Protein AF-A0A167DL23-F1 (afdb_monomer)

Radius of gyration: 16.82 Å; Cα contacts (8 Å, |Δi|>4): 101; chains: 1; bounding box: 49×32×39 Å

Sequence (114 aa):
RQFRHDAISRSAPIAGETLVGWLAHYLIGIAFAGLLLAWQGTAWITHPTLGPALLMGIATVAAPFLLMQPGMGAGIAASRTPAPNKARLQSLLNHGVFGVGLYIGGWITHVIIY

pLDDT: mean 94.86, std 7.32, range [56.31, 98.75]

Foldseek 3Di:
DVPDDDAPLPDDDDPCVVV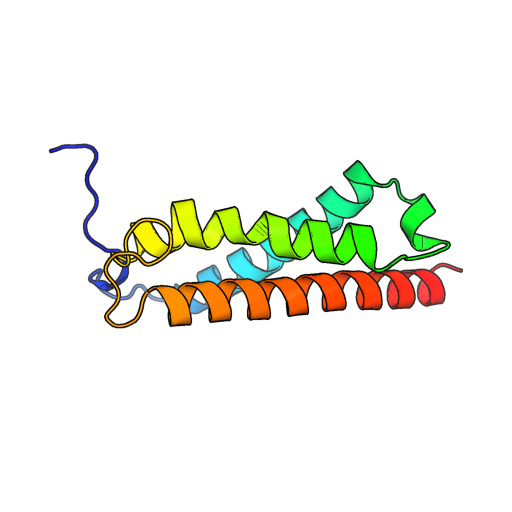VVVVVVVVVLVVLLVVLCVVVPPCCLQPPDLVSLQVSLQVCLCCCQPPVCVNNVCHRQSVNPPDSVVSNVVSSVVSSVSSVVSSVVSPVSSVVPD

Structure (mmCIF, N/CA/C/O backbone):
data_AF-A0A167DL23-F1
#
_entry.id   AF-A0A167DL23-F1
#
loop_
_atom_site.group_PDB
_atom_site.id
_atom_site.type_symbol
_atom_site.label_atom_id
_atom_site.label_alt_id
_atom_site.label_comp_id
_atom_site.label_asym_id
_atom_site.label_entity_id
_atom_site.label_seq_id
_atom_site.pdbx_PDB_ins_code
_atom_site.Ca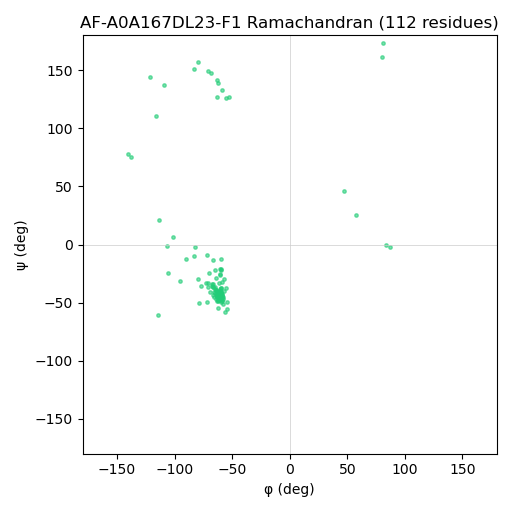rtn_x
_atom_site.Cartn_y
_atom_site.Cartn_z
_atom_site.occupancy
_atom_site.B_iso_or_equiv
_atom_site.auth_seq_id
_atom_site.auth_comp_id
_atom_site.auth_asym_id
_atom_site.auth_atom_id
_atom_site.pdbx_PDB_model_num
ATOM 1 N N . ARG A 1 1 ? -33.095 0.474 8.362 1.00 56.31 1 ARG A N 1
ATOM 2 C CA . ARG A 1 1 ? -31.859 0.168 9.137 1.00 56.31 1 ARG A CA 1
ATOM 3 C C . ARG A 1 1 ? -31.057 -1.016 8.557 1.00 56.31 1 ARG A C 1
ATOM 5 O O . ARG A 1 1 ? -30.085 -1.413 9.171 1.00 56.31 1 ARG A O 1
ATOM 12 N N . GLN A 1 2 ? -31.388 -1.523 7.363 1.00 58.19 2 GLN A N 1
ATOM 13 C CA . GLN A 1 2 ? -30.860 -2.786 6.821 1.00 58.19 2 GLN A CA 1
ATOM 14 C C . GLN A 1 2 ? -29.477 -2.685 6.134 1.00 58.19 2 GLN A C 1
ATOM 16 O O . GLN A 1 2 ? -28.860 -3.704 5.868 1.00 58.19 2 GLN A O 1
ATOM 21 N N . PHE A 1 3 ? -28.966 -1.467 5.900 1.00 67.62 3 PHE A N 1
ATOM 22 C CA . PHE A 1 3 ? -27.661 -1.209 5.260 1.00 67.62 3 PHE A CA 1
ATOM 23 C C . PHE A 1 3 ? -26.634 -0.555 6.199 1.00 67.62 3 PHE A C 1
ATOM 25 O O . PHE A 1 3 ? -25.712 0.124 5.755 1.00 67.62 3 PHE A O 1
ATOM 32 N N . ARG A 1 4 ? -26.823 -0.678 7.517 1.00 66.25 4 ARG A N 1
ATOM 33 C CA . ARG A 1 4 ? -25.845 -0.224 8.514 1.00 66.25 4 ARG A CA 1
ATOM 34 C C . ARG A 1 4 ? -25.355 -1.454 9.254 1.00 66.25 4 ARG A C 1
ATOM 36 O O . ARG A 1 4 ? -26.132 -2.051 9.990 1.00 66.25 4 ARG A O 1
ATOM 43 N N . HIS A 1 5 ? -24.101 -1.825 9.033 1.00 76.06 5 HIS A N 1
ATOM 44 C CA . HIS A 1 5 ? -23.452 -2.848 9.837 1.00 76.06 5 HIS A CA 1
ATOM 45 C C . HIS A 1 5 ? -22.909 -2.218 11.122 1.00 76.06 5 HIS A C 1
ATOM 47 O O . HIS A 1 5 ? -22.587 -1.024 11.171 1.00 76.06 5 HIS A O 1
ATOM 53 N N . ASP A 1 6 ? -22.837 -3.018 12.180 1.00 81.62 6 ASP A N 1
ATOM 54 C CA . ASP A 1 6 ? -22.070 -2.640 13.358 1.00 81.62 6 ASP A CA 1
ATOM 55 C C . ASP A 1 6 ? -20.580 -2.639 13.036 1.00 81.62 6 ASP A C 1
ATOM 57 O O . ASP A 1 6 ? -20.110 -3.427 12.221 1.00 81.62 6 ASP A O 1
ATOM 61 N N . ALA A 1 7 ? -19.830 -1.741 13.678 1.00 85.94 7 ALA A N 1
ATOM 62 C CA . ALA A 1 7 ? -18.391 -1.657 13.477 1.00 85.94 7 ALA A CA 1
ATOM 63 C C . ALA A 1 7 ? -17.738 -3.033 13.687 1.00 85.94 7 ALA A C 1
ATOM 65 O O . ALA A 1 7 ? -17.909 -3.630 14.749 1.00 85.94 7 ALA A O 1
ATOM 66 N N . ILE A 1 8 ? -16.960 -3.495 12.701 1.00 87.44 8 ILE A N 1
ATOM 67 C CA . ILE A 1 8 ? -16.263 -4.794 12.750 1.00 87.44 8 ILE A CA 1
ATOM 68 C C . ILE A 1 8 ? -15.345 -4.869 13.978 1.00 87.44 8 ILE A C 1
ATOM 70 O O . ILE A 1 8 ? -15.193 -5.916 14.582 1.00 87.44 8 ILE A O 1
ATOM 74 N N . SER A 1 9 ? -14.812 -3.735 14.435 1.00 84.81 9 SER A N 1
ATOM 75 C CA . SER A 1 9 ? -14.025 -3.652 15.672 1.00 84.81 9 SER A CA 1
ATOM 76 C C . SER A 1 9 ? -14.775 -4.086 16.943 1.00 84.81 9 SER A C 1
ATOM 78 O O . SER A 1 9 ? -14.143 -4.259 17.980 1.00 84.81 9 SER A O 1
ATOM 80 N N . ARG A 1 10 ? -16.105 -4.248 16.886 1.00 87.38 10 ARG A N 1
ATOM 81 C CA . ARG A 1 10 ? -16.954 -4.722 17.990 1.00 87.38 10 ARG A CA 1
ATOM 82 C C . ARG A 1 10 ? -17.464 -6.153 17.801 1.00 87.38 10 ARG A C 1
ATOM 84 O O . ARG A 1 10 ? -18.205 -6.623 18.661 1.00 87.38 10 ARG A O 1
ATOM 91 N N . SER A 1 11 ? -17.143 -6.827 16.694 1.00 89.25 11 SER A N 1
ATOM 92 C CA . SER A 1 11 ? -17.547 -8.223 16.509 1.00 89.25 11 SER A CA 1
ATOM 93 C C . SER A 1 11 ? -16.760 -9.145 17.437 1.00 89.25 11 SER A C 1
ATOM 95 O O . SER A 1 11 ? -15.608 -8.869 17.765 1.00 89.25 11 SER A O 1
ATOM 97 N N . ALA A 1 12 ? -17.380 -10.253 17.848 1.00 91.88 12 ALA A N 1
ATOM 98 C CA . ALA A 1 12 ? -16.665 -11.301 18.564 1.00 91.88 12 ALA A CA 1
ATOM 99 C C . ALA A 1 12 ? -15.557 -11.883 17.662 1.00 91.88 12 ALA A C 1
ATOM 101 O O . ALA A 1 12 ? -15.810 -12.071 16.468 1.00 91.88 12 ALA A O 1
ATOM 102 N N . PRO A 1 13 ? -14.362 -12.162 18.208 1.00 90.44 13 PRO A N 1
ATOM 103 C CA . PRO A 1 13 ? -13.269 -12.737 17.434 1.00 90.44 13 PRO A CA 1
ATOM 104 C C . PRO A 1 13 ? -13.641 -14.128 16.915 1.00 90.44 13 PRO A C 1
ATOM 106 O O . PRO A 1 13 ? -14.270 -14.921 17.624 1.00 90.44 13 PRO A O 1
ATOM 109 N N . ILE A 1 14 ? -13.230 -14.434 15.687 1.00 93.25 14 ILE A N 1
ATOM 110 C CA . ILE A 1 14 ? -13.440 -15.734 15.041 1.00 93.25 14 ILE A CA 1
ATOM 111 C C . ILE A 1 14 ? -12.103 -16.469 14.927 1.00 93.25 14 ILE A C 1
ATOM 113 O O . ILE A 1 14 ? -11.075 -15.898 14.557 1.00 93.25 14 ILE A O 1
ATOM 117 N N . ALA A 1 15 ? -12.106 -17.772 15.218 1.00 94.81 15 ALA A N 1
ATOM 118 C CA . ALA A 1 15 ? -10.918 -18.605 15.067 1.00 94.81 15 ALA A CA 1
ATOM 119 C C . ALA A 1 15 ? -10.357 -18.512 13.633 1.00 94.81 15 ALA A C 1
ATOM 121 O O . ALA A 1 15 ? -11.068 -18.741 12.657 1.00 94.81 15 ALA A O 1
ATOM 122 N N . GLY A 1 16 ? -9.070 -18.175 13.512 1.00 93.69 16 GLY A N 1
ATOM 123 C CA . GLY A 1 16 ? -8.379 -18.058 12.225 1.00 93.69 16 GLY A CA 1
ATOM 124 C C . GLY A 1 16 ? -8.536 -16.716 11.496 1.00 93.69 16 GLY A C 1
ATOM 125 O O . GLY A 1 16 ? -7.913 -16.541 10.449 1.00 93.69 16 GLY A O 1
ATOM 126 N N . GLU A 1 17 ? -9.279 -15.741 12.033 1.00 94.56 17 GLU A N 1
ATOM 127 C CA . GLU A 1 17 ? -9.498 -14.440 11.370 1.00 94.56 17 GLU A CA 1
ATOM 128 C C . GLU A 1 17 ? -8.197 -13.673 11.083 1.00 94.56 17 GLU A C 1
ATOM 130 O O . GLU A 1 17 ? -8.081 -13.015 10.051 1.00 94.56 17 GLU A O 1
ATOM 135 N N . THR A 1 18 ? -7.178 -13.830 11.933 1.00 94.75 18 THR A N 1
ATOM 136 C CA . THR A 1 18 ? -5.846 -13.251 11.713 1.00 94.75 18 THR A CA 1
ATOM 137 C C . THR A 1 18 ? -5.197 -13.802 10.448 1.00 94.75 18 THR A C 1
ATOM 139 O O . THR A 1 18 ? -4.697 -13.031 9.633 1.00 94.75 18 THR A O 1
ATOM 142 N N . LEU A 1 19 ? -5.221 -15.126 10.250 1.00 96.94 19 LEU A N 1
ATOM 143 C CA . LEU A 1 19 ? -4.652 -15.756 9.055 1.00 96.94 19 LEU A CA 1
ATOM 144 C C . LEU A 1 19 ? -5.400 -15.300 7.799 1.00 96.94 19 LEU A C 1
ATOM 146 O O . LEU A 1 19 ? -4.769 -14.940 6.808 1.00 96.94 19 LEU A O 1
ATOM 150 N N . VAL A 1 20 ? -6.733 -15.263 7.861 1.00 96.12 20 VAL A N 1
ATOM 151 C CA . VAL A 1 20 ? -7.572 -14.758 6.766 1.00 96.12 20 VAL A CA 1
ATOM 152 C C . VAL A 1 20 ? -7.227 -13.303 6.448 1.00 96.12 20 VAL A C 1
ATOM 154 O O . VAL A 1 20 ? -7.059 -12.959 5.280 1.00 96.12 20 VAL A O 1
ATOM 157 N N . GLY A 1 21 ? -7.058 -12.463 7.471 1.00 94.25 21 GLY A N 1
ATOM 158 C CA . GLY A 1 21 ? -6.651 -11.068 7.323 1.00 94.25 21 GLY A CA 1
ATOM 159 C C . GLY A 1 21 ? -5.297 -10.919 6.628 1.00 94.25 21 GLY A C 1
ATOM 160 O O . GLY A 1 21 ? -5.183 -10.136 5.687 1.00 94.25 21 GLY A O 1
ATOM 161 N N . TRP A 1 22 ? -4.293 -11.704 7.030 1.00 97.88 22 TRP A N 1
ATOM 162 C CA . TRP A 1 22 ? -2.980 -11.716 6.376 1.00 97.88 22 TRP A CA 1
ATOM 163 C C . TRP A 1 22 ? -3.059 -12.172 4.921 1.00 97.88 22 TRP A C 1
ATOM 165 O O . TRP A 1 22 ? -2.530 -11.491 4.044 1.00 97.88 22 TRP A O 1
ATOM 175 N N . LEU A 1 23 ? -3.745 -13.286 4.645 1.00 98.25 23 LEU A N 1
ATOM 176 C CA . LEU A 1 23 ? -3.910 -13.793 3.281 1.00 98.25 23 LEU A CA 1
ATOM 177 C C . LEU A 1 23 ? -4.602 -12.763 2.390 1.00 98.25 23 LEU A C 1
ATOM 179 O O . LEU A 1 23 ? -4.094 -12.447 1.316 1.00 98.25 23 LEU A O 1
ATOM 183 N N . ALA A 1 24 ? -5.715 -12.190 2.851 1.00 96.50 24 ALA A N 1
ATOM 184 C CA . ALA A 1 24 ? -6.413 -11.140 2.123 1.00 96.50 24 ALA A CA 1
ATOM 185 C C . ALA A 1 24 ? -5.491 -9.941 1.861 1.00 96.50 24 ALA A C 1
ATOM 187 O O . ALA A 1 24 ? -5.430 -9.452 0.735 1.00 96.50 24 ALA A O 1
ATOM 188 N N . HIS A 1 25 ? -4.728 -9.503 2.866 1.00 95.81 25 HIS A N 1
ATOM 189 C CA . HIS A 1 25 ? -3.812 -8.374 2.735 1.00 95.81 25 HIS A CA 1
ATOM 190 C C . HIS A 1 25 ? -2.741 -8.606 1.659 1.00 95.81 25 HIS A C 1
ATOM 192 O O . HIS A 1 25 ? -2.576 -7.768 0.770 1.00 95.81 25 HIS A O 1
ATOM 198 N N . TYR A 1 26 ? -2.056 -9.752 1.688 1.00 97.19 26 TYR A N 1
ATOM 199 C CA . TYR A 1 26 ? -1.016 -10.063 0.706 1.00 97.19 26 TYR A CA 1
ATOM 200 C C . TYR A 1 26 ? -1.581 -10.303 -0.695 1.00 97.19 26 TYR A C 1
ATOM 202 O O . TYR A 1 26 ? -1.014 -9.801 -1.664 1.00 97.19 26 TYR A O 1
ATOM 210 N N . LEU A 1 27 ? -2.709 -11.009 -0.822 1.00 98.44 27 LEU A N 1
ATOM 211 C CA . LEU A 1 27 ? -3.347 -11.246 -2.122 1.00 98.44 27 LEU A CA 1
ATOM 212 C C . LEU A 1 27 ? -3.819 -9.943 -2.772 1.00 98.44 27 LEU A C 1
ATOM 214 O O . LEU A 1 27 ? -3.623 -9.751 -3.970 1.00 98.44 27 LEU A O 1
ATOM 218 N N . ILE A 1 28 ? -4.381 -9.020 -1.990 1.00 98.12 28 ILE A N 1
ATOM 219 C CA . ILE A 1 28 ? -4.744 -7.683 -2.472 1.00 98.12 28 ILE A CA 1
ATOM 220 C C . ILE A 1 28 ? -3.490 -6.909 -2.910 1.00 98.12 28 ILE A C 1
ATOM 222 O O . ILE A 1 28 ? -3.495 -6.286 -3.970 1.00 98.12 28 ILE A O 1
ATOM 226 N N . GLY A 1 29 ? -2.397 -6.980 -2.143 1.00 97.88 29 GLY A N 1
ATOM 227 C CA . GLY A 1 29 ? -1.115 -6.378 -2.524 1.00 97.88 29 GLY A CA 1
ATOM 228 C C . GLY A 1 29 ? -0.575 -6.912 -3.856 1.00 97.88 29 GLY A C 1
ATOM 229 O O . GLY A 1 29 ? -0.185 -6.129 -4.723 1.00 97.88 29 GLY A O 1
ATOM 230 N N . ILE A 1 30 ? -0.619 -8.232 -4.056 1.00 98.31 30 ILE A N 1
ATOM 231 C CA . ILE A 1 30 ? -0.247 -8.889 -5.320 1.00 98.31 30 ILE A CA 1
ATOM 232 C C . ILE A 1 30 ? -1.156 -8.420 -6.460 1.00 98.31 30 ILE A C 1
ATOM 234 O O . ILE A 1 30 ? -0.665 -8.096 -7.541 1.00 98.31 30 ILE A O 1
ATOM 238 N N . ALA A 1 31 ? -2.468 -8.324 -6.226 1.00 98.44 31 ALA A N 1
ATOM 239 C CA . ALA A 1 31 ? -3.405 -7.817 -7.222 1.00 98.44 31 ALA A CA 1
ATOM 240 C C . ALA A 1 31 ? -3.068 -6.375 -7.639 1.00 98.44 31 ALA A C 1
ATOM 242 O O . ALA A 1 31 ? -3.083 -6.071 -8.829 1.00 98.44 31 ALA A O 1
ATOM 243 N N . PHE A 1 32 ? -2.688 -5.500 -6.702 1.00 98.31 32 PHE A N 1
ATOM 244 C CA . PHE A 1 32 ? -2.245 -4.140 -7.028 1.00 98.31 32 PHE A CA 1
ATOM 245 C C . PHE A 1 32 ? -0.929 -4.099 -7.812 1.00 98.31 32 PHE A C 1
ATOM 247 O O . PHE A 1 32 ? -0.800 -3.286 -8.727 1.00 98.31 32 PHE A O 1
ATOM 254 N N . ALA A 1 33 ? 0.024 -4.987 -7.521 1.00 98.00 33 ALA A N 1
ATOM 255 C CA . ALA A 1 33 ? 1.222 -5.139 -8.348 1.00 98.00 33 ALA A CA 1
ATOM 256 C C . ALA A 1 33 ? 0.860 -5.581 -9.779 1.00 98.00 33 ALA A C 1
ATOM 258 O O . ALA A 1 33 ? 1.357 -5.016 -10.752 1.00 98.00 33 ALA A O 1
ATOM 259 N N . GLY A 1 34 ? -0.072 -6.528 -9.916 1.00 98.12 34 GLY A N 1
ATOM 260 C CA . GLY A 1 34 ? -0.629 -6.931 -11.208 1.00 98.12 34 GLY A CA 1
ATOM 261 C C . GLY A 1 34 ? -1.321 -5.778 -11.939 1.00 98.12 34 GLY A C 1
ATOM 262 O O . GLY A 1 34 ? -1.111 -5.606 -13.135 1.00 98.12 34 GLY A O 1
ATOM 263 N N . LEU A 1 35 ? -2.081 -4.938 -11.230 1.00 98.31 35 LEU A N 1
ATOM 264 C CA . LEU A 1 35 ? -2.716 -3.744 -11.798 1.00 98.31 35 LEU A CA 1
ATOM 265 C C . LEU A 1 35 ? -1.696 -2.704 -12.267 1.00 98.31 35 LEU A C 1
ATOM 267 O O . LEU A 1 35 ? -1.912 -2.083 -13.304 1.00 98.31 35 LEU A O 1
ATOM 271 N N . LEU A 1 36 ? -0.578 -2.530 -11.556 1.00 98.31 36 LEU A N 1
ATOM 272 C CA . LEU A 1 36 ? 0.516 -1.669 -12.015 1.00 98.31 36 LEU A CA 1
ATOM 273 C C . LEU A 1 36 ? 1.058 -2.155 -13.362 1.00 98.31 36 LEU A C 1
ATOM 275 O O . LEU A 1 36 ? 1.223 -1.352 -14.275 1.00 98.31 36 LEU A O 1
ATOM 279 N N . LEU A 1 37 ? 1.286 -3.461 -13.504 1.00 97.88 37 LEU A N 1
ATOM 280 C CA . LEU A 1 37 ? 1.762 -4.053 -14.756 1.00 97.88 37 LEU A CA 1
ATOM 281 C C . LEU A 1 37 ? 0.697 -4.049 -15.855 1.00 97.88 37 LEU A C 1
ATOM 283 O O . LEU A 1 37 ? 1.033 -3.878 -17.021 1.00 97.88 37 LEU A O 1
ATOM 287 N N . ALA A 1 38 ? -0.581 -4.193 -15.509 1.00 98.00 38 ALA A N 1
ATOM 288 C CA . ALA A 1 38 ? -1.677 -4.050 -16.462 1.00 98.00 38 ALA A CA 1
ATOM 289 C C . ALA A 1 38 ? -1.792 -2.606 -16.977 1.00 98.00 38 ALA A C 1
ATOM 291 O O . ALA A 1 38 ? -2.128 -2.392 -18.138 1.00 98.00 38 ALA A O 1
ATOM 292 N N . TRP A 1 39 ? -1.491 -1.622 -16.125 1.00 97.75 39 TRP A N 1
ATOM 293 C CA . TRP A 1 39 ? -1.524 -0.206 -16.476 1.00 97.75 39 TRP A CA 1
ATOM 294 C C . TRP A 1 39 ? -0.289 0.237 -17.275 1.00 97.75 39 TRP A C 1
ATOM 296 O O . TRP A 1 39 ? -0.435 0.851 -18.328 1.00 97.75 39 TRP A O 1
ATOM 306 N N . GLN A 1 40 ? 0.919 -0.082 -16.804 1.00 97.69 40 GLN A N 1
ATOM 307 C CA . GLN A 1 40 ? 2.179 0.363 -17.417 1.00 97.69 40 GLN A CA 1
ATOM 308 C C . GLN A 1 40 ? 2.721 -0.597 -18.487 1.00 97.69 40 GLN A C 1
ATOM 310 O O . GLN A 1 40 ? 3.643 -0.245 -19.222 1.00 97.69 40 GLN A O 1
ATOM 315 N N . GLY A 1 41 ? 2.175 -1.810 -18.566 1.00 95.44 41 GLY A N 1
ATOM 316 C CA . GLY A 1 41 ? 2.715 -2.910 -19.357 1.00 95.44 41 GLY A CA 1
ATOM 317 C C . GLY A 1 41 ? 3.871 -3.634 -18.659 1.00 95.44 41 GLY A C 1
ATOM 318 O O . GLY A 1 41 ? 4.540 -3.105 -17.768 1.00 95.44 41 GLY A O 1
ATOM 319 N N . THR A 1 42 ? 4.160 -4.855 -19.111 1.00 94.06 42 THR A N 1
ATOM 320 C CA . THR A 1 42 ? 5.296 -5.653 -18.613 1.00 94.06 42 THR A CA 1
ATOM 321 C C . THR A 1 42 ? 6.650 -5.016 -18.928 1.00 94.06 42 THR A C 1
ATOM 323 O O . THR A 1 42 ? 7.612 -5.250 -18.202 1.00 94.06 42 THR A O 1
ATOM 326 N N . ALA A 1 43 ? 6.722 -4.142 -19.939 1.00 94.12 43 ALA A N 1
ATOM 327 C CA . ALA A 1 43 ? 7.909 -3.347 -20.251 1.00 94.12 43 ALA A CA 1
ATOM 328 C C . ALA A 1 43 ? 8.343 -2.431 -19.094 1.00 94.12 43 ALA A C 1
ATOM 330 O O . ALA A 1 43 ? 9.511 -2.078 -19.007 1.00 94.12 43 ALA A O 1
ATOM 331 N N . TRP A 1 44 ? 7.460 -2.082 -18.153 1.00 97.38 44 TRP A N 1
ATOM 332 C CA . TRP A 1 44 ? 7.882 -1.344 -16.960 1.00 97.38 44 TRP A CA 1
ATOM 333 C C . TRP A 1 44 ? 8.910 -2.118 -16.121 1.00 97.38 44 TRP A C 1
ATOM 335 O O . TRP A 1 44 ? 9.732 -1.504 -15.455 1.00 97.38 44 TRP A O 1
ATOM 345 N N . ILE A 1 45 ? 8.926 -3.453 -16.194 1.00 96.88 45 ILE A N 1
ATOM 346 C CA . ILE A 1 45 ? 9.923 -4.287 -15.507 1.00 96.88 45 ILE A CA 1
ATOM 347 C C . ILE A 1 45 ? 11.313 -4.146 -16.147 1.00 96.88 45 ILE A C 1
ATOM 349 O O . ILE A 1 45 ? 12.307 -4.352 -15.464 1.00 96.88 45 ILE A O 1
ATOM 353 N N . THR A 1 46 ? 11.436 -3.776 -17.429 1.00 96.25 46 THR A N 1
ATOM 354 C CA . THR A 1 46 ? 12.765 -3.599 -18.050 1.00 96.25 46 THR A CA 1
ATOM 355 C C . THR A 1 46 ? 13.466 -2.342 -17.546 1.00 96.25 46 THR A C 1
ATOM 357 O O . THR A 1 46 ? 14.681 -2.335 -17.390 1.00 96.25 46 THR A O 1
ATOM 360 N N . HIS A 1 47 ? 12.698 -1.295 -17.246 1.00 95.12 47 HIS A N 1
ATOM 361 C CA . HIS A 1 47 ? 13.194 -0.059 -16.652 1.00 95.12 47 HIS A CA 1
ATOM 362 C C . HIS A 1 47 ? 12.200 0.450 -15.600 1.00 95.12 47 HIS A C 1
ATOM 364 O O . HIS A 1 47 ? 11.437 1.387 -15.874 1.00 95.12 47 HIS A O 1
ATOM 370 N N . PRO A 1 48 ? 12.186 -0.153 -14.394 1.00 97.19 48 PRO A N 1
ATOM 371 C CA . PRO A 1 48 ? 11.277 0.263 -13.340 1.00 97.19 48 PRO A CA 1
ATOM 372 C C . PRO A 1 48 ? 11.503 1.734 -13.007 1.00 97.19 48 PRO A C 1
ATOM 374 O O . PRO A 1 48 ? 12.630 2.192 -12.824 1.00 97.19 48 PRO A O 1
ATOM 377 N N . THR A 1 49 ? 10.413 2.490 -12.914 1.00 98.00 49 THR A N 1
ATOM 378 C CA . THR A 1 49 ? 10.425 3.914 -12.552 1.00 98.00 49 THR A CA 1
ATOM 379 C C . THR A 1 49 ? 9.576 4.153 -11.312 1.00 98.00 49 THR A C 1
ATOM 381 O O . THR A 1 49 ? 8.530 3.532 -11.126 1.00 98.00 49 THR A O 1
ATOM 384 N N . LEU A 1 50 ? 10.013 5.076 -10.454 1.00 98.31 50 LEU A N 1
ATOM 385 C CA . LEU A 1 50 ? 9.381 5.305 -9.153 1.00 98.31 50 LEU A CA 1
ATOM 386 C C . LEU A 1 50 ? 7.964 5.897 -9.263 1.00 98.31 50 LEU A C 1
ATOM 388 O O . LEU A 1 50 ? 7.095 5.558 -8.465 1.00 98.31 50 LEU A O 1
ATOM 392 N N . GLY A 1 51 ? 7.723 6.768 -10.248 1.00 98.38 51 GLY A N 1
ATOM 393 C CA . GLY A 1 51 ? 6.470 7.523 -10.386 1.00 98.38 51 GLY A CA 1
ATOM 394 C C . GLY A 1 51 ? 5.211 6.645 -10.443 1.00 98.38 51 GLY A C 1
ATOM 395 O O . GLY A 1 51 ? 4.348 6.792 -9.576 1.00 98.38 51 GLY A O 1
ATOM 396 N N . PRO A 1 52 ? 5.100 5.705 -11.402 1.00 98.12 52 PRO A N 1
ATOM 397 C CA . PRO A 1 52 ? 3.948 4.808 -11.499 1.00 98.12 52 PRO A CA 1
ATOM 398 C C . PRO A 1 52 ? 3.745 3.932 -10.257 1.00 98.12 52 PRO A C 1
ATOM 400 O O . PRO A 1 52 ? 2.614 3.741 -9.815 1.00 98.12 52 PRO A O 1
ATOM 403 N N . ALA A 1 53 ? 4.834 3.447 -9.652 1.00 98.38 53 ALA A N 1
ATOM 404 C CA . ALA A 1 53 ? 4.779 2.626 -8.445 1.00 98.38 53 ALA A CA 1
ATOM 405 C C . ALA A 1 53 ? 4.270 3.415 -7.225 1.00 98.38 53 ALA A C 1
ATOM 407 O O . ALA A 1 53 ? 3.401 2.934 -6.496 1.00 98.38 53 ALA A O 1
ATOM 408 N N . LEU A 1 54 ? 4.742 4.654 -7.035 1.00 98.56 54 LEU A N 1
ATOM 409 C CA . LEU A 1 54 ? 4.222 5.551 -6.002 1.00 98.56 54 LEU A CA 1
ATOM 410 C C . LEU A 1 54 ? 2.769 5.942 -6.261 1.00 98.56 54 LEU A C 1
ATOM 412 O O . LEU A 1 54 ? 1.986 5.955 -5.315 1.00 98.56 54 LEU A O 1
ATOM 416 N N . LEU A 1 55 ? 2.389 6.235 -7.511 1.00 98.50 55 LEU A N 1
ATOM 417 C CA . LEU A 1 55 ? 1.003 6.581 -7.824 1.00 98.50 55 LEU A CA 1
ATOM 418 C C . LEU A 1 55 ? 0.068 5.409 -7.533 1.00 98.50 55 LEU A C 1
ATOM 420 O O . LEU A 1 55 ? -0.968 5.617 -6.907 1.00 98.50 55 LEU A O 1
ATOM 424 N N . MET A 1 56 ? 0.460 4.189 -7.915 1.00 98.50 56 MET A N 1
ATOM 425 C CA . MET A 1 56 ? -0.279 2.981 -7.554 1.00 98.50 56 MET A CA 1
ATOM 426 C C . MET A 1 56 ? -0.391 2.858 -6.035 1.00 98.50 56 MET A C 1
ATOM 428 O O . MET A 1 56 ? -1.500 2.745 -5.525 1.00 98.50 56 MET A O 1
ATOM 432 N N . GLY A 1 57 ? 0.722 2.966 -5.302 1.00 98.25 57 GLY A N 1
ATOM 433 C CA . GLY A 1 57 ? 0.721 2.909 -3.840 1.00 98.25 57 GLY A CA 1
ATOM 434 C C . GLY A 1 57 ? -0.227 3.927 -3.204 1.00 98.25 57 GLY A C 1
ATOM 435 O O . GLY A 1 57 ? -1.081 3.562 -2.408 1.00 98.25 57 GLY A O 1
ATOM 436 N N . ILE A 1 58 ? -0.165 5.197 -3.601 1.00 98.38 58 ILE A N 1
ATOM 437 C CA . ILE A 1 58 ? -1.065 6.233 -3.076 1.00 98.38 58 ILE A CA 1
ATOM 438 C C . ILE A 1 58 ? -2.523 5.994 -3.491 1.00 98.38 58 ILE A C 1
ATOM 440 O O . ILE A 1 58 ? -3.423 6.216 -2.682 1.00 98.38 58 ILE A O 1
ATOM 444 N N . ALA A 1 59 ? -2.785 5.499 -4.703 1.00 98.31 59 ALA A N 1
ATOM 445 C CA . ALA A 1 59 ? -4.140 5.183 -5.150 1.00 98.31 59 ALA A CA 1
ATOM 446 C C . ALA A 1 59 ? -4.804 4.108 -4.273 1.00 98.31 59 ALA A C 1
ATOM 448 O O . ALA A 1 59 ? -6.010 4.186 -4.015 1.00 98.31 59 ALA A O 1
ATOM 449 N N . THR A 1 60 ? -4.034 3.153 -3.734 1.00 98.19 60 THR A N 1
ATOM 450 C CA . THR A 1 60 ? -4.597 2.112 -2.861 1.00 98.19 60 THR A CA 1
ATOM 451 C C . THR A 1 60 ? -5.130 2.662 -1.535 1.00 98.19 60 THR A C 1
ATOM 453 O O . THR A 1 60 ? -5.940 1.988 -0.907 1.00 98.19 60 THR A O 1
ATOM 456 N N . VAL A 1 61 ? -4.817 3.915 -1.152 1.00 98.25 61 VAL A N 1
ATOM 457 C CA . VAL A 1 61 ? -5.364 4.597 0.046 1.00 98.25 61 VAL A CA 1
ATOM 458 C C . VAL A 1 61 ? -6.889 4.741 -0.019 1.00 98.25 61 VAL A C 1
ATOM 460 O O . VAL A 1 61 ? -7.555 4.841 1.017 1.00 98.25 61 VAL A O 1
ATOM 463 N N . ALA A 1 62 ? -7.478 4.673 -1.215 1.00 98.12 62 ALA A N 1
ATOM 464 C CA . ALA A 1 62 ? -8.924 4.584 -1.371 1.00 98.12 62 ALA A CA 1
ATOM 465 C C . ALA A 1 62 ? -9.520 3.396 -0.589 1.00 98.12 62 ALA A C 1
ATOM 467 O O . ALA A 1 62 ? -10.576 3.542 0.029 1.00 98.12 62 ALA A O 1
ATOM 468 N N . ALA A 1 63 ? -8.830 2.250 -0.538 1.00 97.00 63 ALA A N 1
ATOM 469 C CA . ALA A 1 63 ? -9.299 1.062 0.171 1.00 97.00 63 ALA A CA 1
ATOM 470 C C . ALA A 1 63 ? -9.457 1.297 1.688 1.00 97.00 63 ALA A C 1
ATOM 472 O O . ALA A 1 63 ? -10.567 1.104 2.202 1.00 97.00 63 ALA A O 1
ATOM 473 N N . PRO A 1 64 ? -8.440 1.771 2.440 1.00 96.31 64 PRO A N 1
ATOM 474 C CA . PRO A 1 64 ? -8.648 2.097 3.839 1.00 96.31 64 PRO A CA 1
ATOM 475 C C . PRO A 1 64 ? -9.617 3.264 4.036 1.00 96.31 64 PRO A C 1
ATOM 477 O O . PRO A 1 64 ? -10.433 3.192 4.949 1.00 96.31 64 PRO A O 1
ATOM 480 N N . PHE A 1 65 ? -9.595 4.310 3.204 1.00 97.75 65 PHE A N 1
ATOM 481 C CA . PHE A 1 65 ? -10.432 5.497 3.434 1.00 97.75 65 PHE A CA 1
ATOM 482 C C . PHE A 1 65 ? -11.922 5.260 3.201 1.00 97.75 65 PHE A C 1
ATOM 484 O O . PHE A 1 65 ? -12.744 5.832 3.922 1.00 97.75 65 PHE A O 1
ATOM 491 N N . LEU A 1 66 ? -12.273 4.445 2.207 1.00 96.81 66 LEU A N 1
ATOM 492 C CA . LEU A 1 66 ? -13.656 4.286 1.756 1.00 96.81 66 LEU A CA 1
ATOM 493 C C . LEU A 1 66 ? -14.283 2.962 2.193 1.00 96.81 66 LEU A C 1
ATOM 495 O O . LEU A 1 66 ? -15.502 2.901 2.328 1.00 96.81 66 LEU A O 1
ATOM 499 N N . LEU A 1 67 ? -13.478 1.926 2.450 1.00 94.88 67 LEU A N 1
ATOM 500 C CA . LEU A 1 67 ? -13.979 0.606 2.831 1.00 94.88 67 LEU A CA 1
ATOM 501 C C . LEU A 1 67 ? -13.580 0.233 4.260 1.00 94.88 67 LEU A C 1
ATOM 503 O O . LEU A 1 67 ? -14.450 0.048 5.112 1.00 94.88 67 LEU A O 1
ATOM 507 N N . MET A 1 68 ? -12.278 0.153 4.553 1.00 94.44 68 MET A N 1
ATOM 508 C CA . MET A 1 68 ? -11.823 -0.440 5.820 1.00 94.44 68 MET A CA 1
ATOM 509 C C . MET A 1 68 ? -12.122 0.458 7.023 1.00 94.44 68 MET A C 1
ATOM 511 O O . MET A 1 68 ? -12.714 -0.004 7.993 1.00 94.44 68 MET A O 1
ATOM 515 N N . GLN A 1 69 ? -11.774 1.748 6.976 1.00 96.19 69 GLN A N 1
ATOM 516 C CA . GLN A 1 69 ? -12.012 2.675 8.090 1.00 96.19 69 GLN A CA 1
ATOM 517 C C . GLN A 1 69 ? -13.513 2.859 8.376 1.00 96.19 69 GLN A C 1
ATOM 519 O O . GLN A 1 69 ? -13.903 2.768 9.544 1.00 96.19 69 GLN A O 1
ATOM 524 N N . PRO A 1 70 ? -14.400 3.030 7.374 1.00 94.12 70 PRO A N 1
ATOM 525 C CA . PRO A 1 70 ? -15.841 2.954 7.604 1.00 94.12 70 PRO A CA 1
ATOM 526 C C . PRO A 1 70 ? -16.279 1.615 8.203 1.00 94.12 70 PRO A C 1
ATOM 528 O O . PRO A 1 70 ? -17.006 1.618 9.199 1.00 94.12 70 PRO A O 1
ATOM 531 N N . GLY A 1 71 ? -15.792 0.499 7.650 1.00 92.44 71 GLY A N 1
ATOM 532 C CA . GLY A 1 71 ? -16.075 -0.865 8.101 1.00 92.44 71 GLY A CA 1
ATOM 533 C C . GLY A 1 71 ? -15.715 -1.111 9.568 1.00 92.44 71 GLY A C 1
ATOM 534 O O . GLY A 1 71 ? -16.475 -1.720 10.320 1.00 92.44 71 GLY A O 1
ATOM 535 N N . MET A 1 72 ? -14.590 -0.556 10.008 1.00 93.25 72 MET A N 1
ATOM 536 C CA . MET A 1 72 ? -14.076 -0.646 11.378 1.00 93.25 72 MET A CA 1
ATOM 537 C C . MET A 1 72 ? -14.716 0.369 12.338 1.00 93.25 72 MET A C 1
ATOM 539 O O . MET A 1 72 ? -14.400 0.370 13.526 1.00 93.25 72 MET A O 1
ATOM 543 N N . GLY A 1 73 ? -15.607 1.239 11.851 1.00 93.81 73 GLY A N 1
ATOM 544 C CA . GLY A 1 73 ? -16.267 2.276 12.650 1.00 93.81 73 GLY A CA 1
ATOM 545 C C . GLY A 1 73 ? -15.503 3.600 12.755 1.00 93.81 73 GLY A C 1
ATOM 546 O O . GLY A 1 73 ? -16.041 4.566 13.292 1.00 93.81 73 GLY A O 1
ATOM 547 N N . ALA A 1 74 ? -14.309 3.703 12.167 1.00 94.25 74 ALA A N 1
ATOM 548 C CA . ALA A 1 74 ? -13.495 4.920 12.134 1.00 94.25 74 ALA A CA 1
ATOM 549 C C . ALA A 1 74 ? -14.060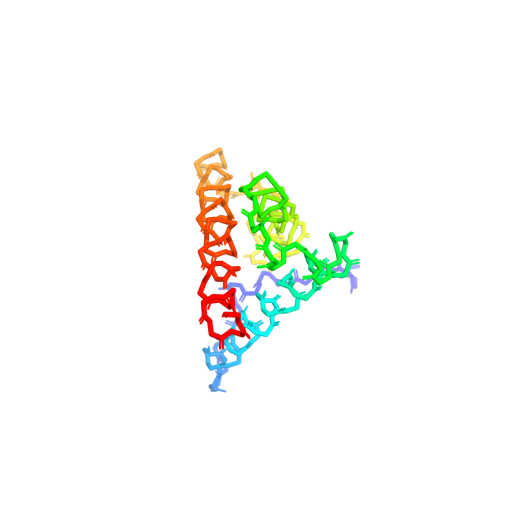 6.017 11.204 1.00 94.25 74 ALA A C 1
ATOM 551 O O . ALA A 1 74 ? -13.605 7.157 11.251 1.00 94.25 74 ALA A O 1
ATOM 552 N N . GLY A 1 75 ? -15.084 5.710 10.396 1.00 94.81 75 GLY A N 1
ATOM 553 C CA . GLY A 1 75 ? -15.693 6.658 9.453 1.00 94.81 75 GLY A CA 1
ATOM 554 C C . GLY A 1 75 ? -14.914 6.806 8.146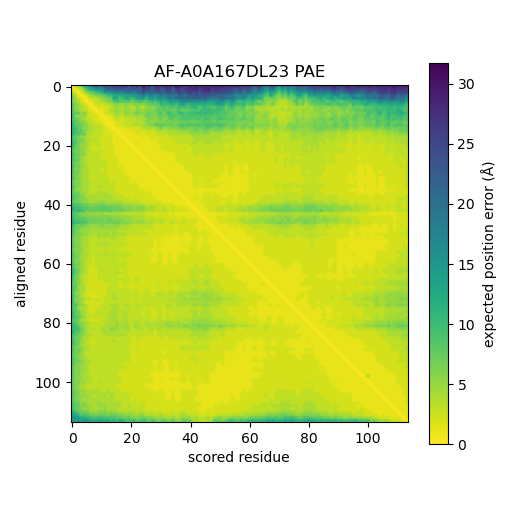 1.00 94.81 75 GLY A C 1
ATOM 555 O O . GLY A 1 75 ? -13.838 6.236 7.990 1.00 94.81 75 GLY A O 1
ATOM 556 N N . ILE A 1 76 ? -15.485 7.555 7.197 1.00 96.69 76 ILE A N 1
ATOM 557 C CA . ILE A 1 76 ? -14.843 7.836 5.903 1.00 96.69 76 ILE A CA 1
ATOM 558 C C . ILE A 1 76 ? -13.566 8.633 6.154 1.00 96.69 76 ILE A C 1
ATOM 560 O O . ILE A 1 76 ? -13.599 9.653 6.849 1.00 96.69 76 ILE A O 1
ATOM 564 N N . ALA A 1 77 ? -12.447 8.151 5.610 1.00 96.69 77 ALA A N 1
ATOM 565 C CA . ALA A 1 77 ? -11.118 8.718 5.822 1.00 96.69 77 ALA A CA 1
ATOM 566 C C . ALA A 1 77 ? -10.836 8.996 7.316 1.00 96.69 77 ALA A C 1
ATOM 568 O O . ALA A 1 77 ? -10.419 10.098 7.681 1.00 96.69 77 ALA A O 1
ATOM 569 N N . ALA A 1 78 ? -11.143 8.031 8.190 1.00 96.94 78 ALA A N 1
ATOM 570 C CA . ALA A 1 78 ? -10.895 8.068 9.633 1.00 96.94 78 ALA A CA 1
ATOM 571 C C . ALA A 1 78 ? -11.537 9.262 10.374 1.00 96.94 78 ALA A C 1
ATOM 573 O O . ALA A 1 78 ? -11.060 9.671 11.437 1.00 96.94 78 ALA A O 1
ATOM 574 N N . SER A 1 79 ? -12.621 9.832 9.833 1.00 97.31 79 SER A N 1
ATOM 575 C CA . SER A 1 79 ? -13.266 11.049 10.350 1.00 97.31 79 SER A CA 1
ATOM 576 C C . SER A 1 79 ? -13.776 10.962 11.791 1.00 97.31 79 SER A C 1
ATOM 578 O O . SER A 1 79 ? -13.943 11.997 12.427 1.00 97.31 79 SER A O 1
ATOM 580 N N . ARG A 1 80 ? -14.011 9.754 12.314 1.00 95.12 80 ARG A N 1
ATOM 581 C CA . ARG A 1 80 ? -14.497 9.498 13.682 1.00 95.12 80 ARG A CA 1
ATOM 582 C C . ARG A 1 80 ? -13.396 9.060 14.654 1.00 95.12 80 ARG A C 1
ATOM 584 O O . ARG A 1 80 ? -13.701 8.676 15.778 1.00 95.12 80 ARG A O 1
ATOM 591 N N . THR A 1 81 ? -12.130 9.081 14.238 1.00 95.56 81 THR A N 1
ATOM 592 C CA . THR A 1 81 ? -10.996 8.801 15.137 1.00 95.56 81 THR A CA 1
ATOM 593 C C . THR A 1 81 ? -10.644 10.028 15.990 1.00 95.56 81 THR A C 1
ATOM 595 O O . THR A 1 81 ? -10.926 11.148 15.565 1.00 95.56 81 THR A O 1
ATOM 598 N N . PRO A 1 82 ? -9.981 9.871 17.155 1.00 96.25 82 PRO A N 1
ATOM 599 C CA . PRO A 1 82 ? -9.578 11.012 17.988 1.00 96.25 82 PRO A CA 1
ATOM 600 C C . PRO A 1 82 ? -8.624 12.003 17.298 1.00 96.25 82 PRO A C 1
ATOM 602 O O . PRO A 1 82 ? -8.590 13.174 17.658 1.00 96.25 82 PRO A O 1
ATOM 605 N N . ALA A 1 83 ? -7.849 11.547 16.306 1.00 96.94 83 ALA A N 1
ATOM 606 C CA . ALA A 1 83 ? -6.905 12.372 15.549 1.00 96.94 83 ALA A CA 1
ATOM 607 C C . ALA A 1 83 ? -6.949 12.042 14.036 1.00 96.94 83 ALA A C 1
ATOM 609 O O . ALA A 1 83 ? -6.025 11.406 13.515 1.00 96.94 83 ALA A O 1
ATOM 610 N N . PRO A 1 84 ? -7.987 12.489 13.297 1.00 96.56 84 PRO A N 1
ATOM 611 C CA . PRO A 1 84 ? -8.237 12.069 11.913 1.00 96.56 84 PRO A CA 1
ATOM 612 C C . PRO A 1 84 ? -7.086 12.362 10.951 1.00 96.56 84 PRO A C 1
ATOM 614 O O . PRO A 1 84 ? -6.705 11.511 10.152 1.00 96.56 84 PRO A O 1
ATOM 617 N N . ASN A 1 85 ? -6.479 13.547 11.048 1.00 97.94 85 ASN A N 1
ATOM 618 C CA . ASN A 1 85 ? -5.383 13.930 10.155 1.00 97.94 85 ASN A CA 1
ATOM 619 C C . ASN A 1 85 ? -4.1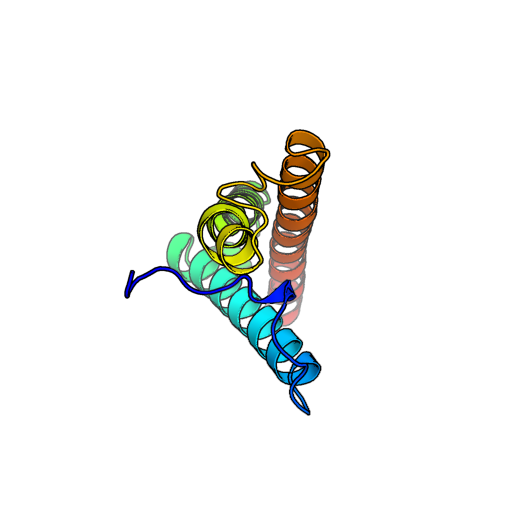24 13.085 10.386 1.00 97.94 85 ASN A C 1
ATOM 621 O O . ASN A 1 85 ? -3.444 12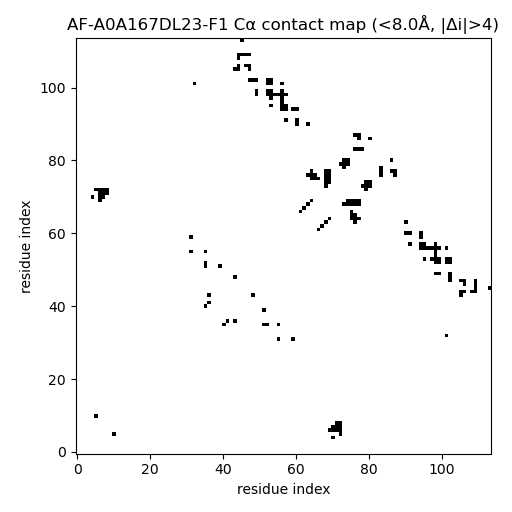.737 9.424 1.00 97.94 85 ASN A O 1
ATOM 625 N N . LYS A 1 86 ? -3.856 12.677 11.634 1.00 98.12 86 LYS A N 1
ATOM 626 C CA . LYS A 1 86 ? -2.756 11.756 11.943 1.00 98.12 86 LYS A CA 1
ATOM 627 C C . LYS A 1 86 ? -3.011 10.377 11.332 1.00 98.12 86 LYS A C 1
ATOM 629 O O . LYS A 1 86 ? -2.117 9.828 10.696 1.00 98.12 86 LYS A O 1
ATOM 634 N N . ALA A 1 87 ? -4.230 9.851 11.458 1.00 97.38 87 ALA A N 1
ATOM 635 C CA . ALA A 1 87 ? -4.607 8.564 10.869 1.00 97.38 87 ALA A CA 1
ATOM 636 C C . ALA A 1 87 ? -4.544 8.576 9.327 1.00 97.38 87 ALA A C 1
ATOM 638 O O . ALA A 1 87 ? -4.079 7.615 8.706 1.00 97.38 87 ALA A O 1
ATOM 639 N N . ARG A 1 88 ? -4.958 9.682 8.695 1.00 98.38 88 ARG A N 1
ATOM 640 C CA . ARG A 1 88 ? -4.839 9.887 7.241 1.00 98.38 88 ARG A CA 1
ATOM 641 C C . ARG A 1 88 ? -3.384 9.937 6.794 1.00 98.38 88 ARG A C 1
ATOM 643 O O . ARG A 1 88 ? -3.032 9.244 5.845 1.00 98.38 88 ARG A O 1
ATOM 650 N N . LEU A 1 89 ? -2.545 10.698 7.501 1.00 98.38 89 LEU A N 1
ATOM 651 C CA . LEU A 1 89 ? -1.114 10.779 7.213 1.00 98.38 89 LEU A CA 1
ATOM 652 C C . LEU A 1 89 ? -0.443 9.410 7.349 1.00 98.38 89 LEU A C 1
ATOM 654 O O . LEU A 1 89 ? 0.292 9.010 6.458 1.00 98.38 89 LEU A O 1
ATOM 658 N N . GLN A 1 90 ? -0.739 8.657 8.410 1.00 97.94 90 GLN A N 1
ATOM 659 C CA . GLN A 1 90 ? -0.222 7.295 8.568 1.00 97.94 90 GLN A CA 1
ATOM 660 C C . GLN A 1 90 ? -0.661 6.371 7.428 1.00 97.94 90 GLN A C 1
ATOM 662 O O . GLN A 1 90 ? 0.149 5.596 6.929 1.00 97.94 90 GLN A O 1
ATOM 667 N N . SER A 1 91 ? -1.913 6.481 6.973 1.00 97.75 91 SER A N 1
ATOM 668 C CA . SER A 1 91 ? -2.393 5.702 5.825 1.00 97.75 91 SER A CA 1
ATOM 669 C C . SER A 1 91 ? -1.605 6.047 4.559 1.00 97.75 91 SER A C 1
ATOM 671 O O . SER A 1 91 ? -1.104 5.140 3.901 1.00 97.75 91 SER A O 1
ATOM 673 N N . LEU A 1 92 ? -1.424 7.342 4.272 1.00 98.44 92 LEU A N 1
ATOM 674 C CA . LEU A 1 92 ? -0.626 7.828 3.142 1.00 98.44 92 LEU A CA 1
ATOM 675 C C . LEU A 1 92 ? 0.831 7.359 3.219 1.00 98.44 92 LEU A C 1
ATOM 677 O O . LEU A 1 92 ? 1.358 6.884 2.221 1.00 98.44 92 LEU A O 1
ATOM 681 N N . LEU A 1 93 ? 1.470 7.447 4.388 1.00 98.56 93 LEU A N 1
ATOM 682 C CA . LEU A 1 93 ? 2.855 7.008 4.581 1.00 98.56 93 LEU A CA 1
ATOM 683 C C . LEU A 1 93 ? 3.005 5.504 4.347 1.00 98.56 93 LEU A C 1
ATOM 685 O O . LEU A 1 93 ? 3.861 5.096 3.569 1.00 98.56 93 LEU A O 1
ATOM 689 N N . ASN A 1 94 ? 2.141 4.685 4.951 1.00 98.06 94 ASN A N 1
ATOM 690 C CA . ASN A 1 94 ? 2.183 3.230 4.782 1.00 98.06 94 ASN A CA 1
ATOM 691 C C . ASN A 1 94 ? 1.996 2.826 3.311 1.00 98.06 94 ASN A C 1
ATOM 693 O O . ASN A 1 94 ? 2.645 1.906 2.821 1.00 98.06 94 ASN A O 1
ATOM 697 N N . HIS A 1 95 ? 1.130 3.537 2.595 1.00 98.31 95 HIS A N 1
ATOM 698 C CA . HIS A 1 95 ? 0.833 3.268 1.192 1.00 98.31 95 HIS A CA 1
ATOM 699 C C . HIS A 1 95 ? 1.899 3.833 0.242 1.00 98.31 95 HIS A C 1
ATOM 701 O O . HIS A 1 95 ? 2.195 3.235 -0.792 1.00 98.31 95 HIS A O 1
ATOM 707 N N . GLY A 1 96 ? 2.562 4.924 0.629 1.00 98.56 96 GLY A N 1
ATOM 708 C CA . GLY A 1 96 ? 3.786 5.395 -0.012 1.00 98.56 96 GLY A CA 1
ATOM 709 C C . GLY A 1 96 ? 4.921 4.377 0.124 1.00 98.56 96 GLY A C 1
ATOM 710 O O . GLY A 1 96 ? 5.564 4.051 -0.869 1.00 98.56 96 GLY A O 1
ATOM 711 N N . VAL A 1 97 ? 5.114 3.802 1.318 1.00 98.62 97 VAL A N 1
ATOM 712 C CA . VAL A 1 97 ? 6.078 2.707 1.547 1.00 98.62 97 VAL A CA 1
ATOM 713 C C . VAL A 1 97 ? 5.737 1.493 0.686 1.00 98.62 97 VAL A C 1
ATOM 715 O O . VAL A 1 97 ? 6.633 0.925 0.069 1.00 98.62 97 VAL A O 1
ATOM 718 N N . PHE A 1 98 ? 4.457 1.127 0.572 1.00 98.56 98 PHE A N 1
ATOM 719 C CA . PHE A 1 98 ? 4.033 0.078 -0.357 1.00 98.56 98 PHE A CA 1
ATOM 720 C C . PHE A 1 98 ? 4.404 0.408 -1.814 1.00 98.56 98 PHE A C 1
ATOM 722 O O . PHE A 1 98 ? 4.958 -0.445 -2.501 1.00 98.56 98 PHE A O 1
ATOM 729 N N . GLY A 1 99 ? 4.195 1.648 -2.271 1.00 98.62 99 GLY A N 1
ATOM 730 C CA . GLY A 1 99 ? 4.622 2.098 -3.602 1.00 98.62 99 GLY A CA 1
ATOM 731 C C . GLY A 1 99 ? 6.139 2.017 -3.822 1.00 98.62 99 GLY A C 1
ATOM 732 O O . GLY A 1 99 ? 6.591 1.570 -4.874 1.00 98.62 99 GLY A O 1
ATOM 733 N N . VAL A 1 100 ? 6.946 2.364 -2.814 1.00 98.75 100 VAL A N 1
ATO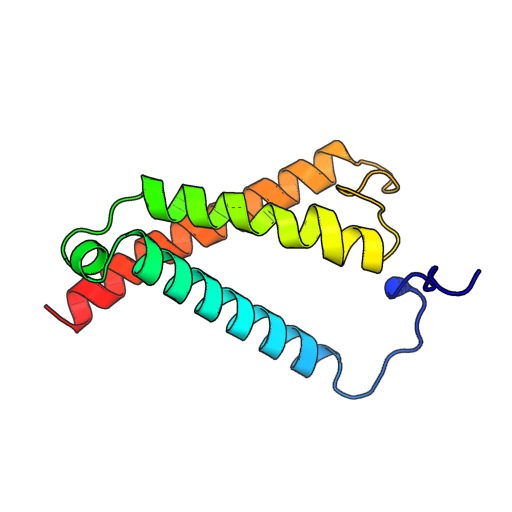M 734 C CA . VAL A 1 100 ? 8.405 2.136 -2.847 1.00 98.75 100 VAL A CA 1
ATOM 735 C C . VAL A 1 100 ? 8.721 0.638 -2.914 1.00 98.75 100 VAL A C 1
ATOM 737 O O . VAL A 1 100 ? 9.595 0.227 -3.674 1.00 98.75 100 VAL A O 1
ATOM 740 N N . GLY A 1 101 ? 7.981 -0.190 -2.178 1.00 98.56 101 GLY A N 1
ATOM 741 C CA . GLY A 1 101 ? 8.082 -1.647 -2.239 1.00 98.56 101 GLY A CA 1
ATOM 742 C C . GLY A 1 101 ? 7.795 -2.205 -3.635 1.00 98.56 101 GLY A C 1
ATOM 743 O O . GLY A 1 101 ? 8.545 -3.055 -4.104 1.00 98.56 101 GLY A O 1
ATOM 744 N N . LEU A 1 102 ? 6.780 -1.688 -4.338 1.00 98.56 102 LEU A N 1
ATOM 745 C CA . LEU A 1 102 ? 6.496 -2.044 -5.736 1.00 98.56 102 LEU A CA 1
ATOM 746 C C . LEU A 1 102 ? 7.662 -1.680 -6.661 1.00 98.56 102 LEU A C 1
ATOM 748 O O . LEU A 1 102 ? 8.038 -2.478 -7.514 1.00 98.56 102 LEU A O 1
ATOM 752 N N . TYR A 1 103 ? 8.260 -0.501 -6.477 1.00 98.69 103 TYR A N 1
ATOM 753 C CA . TYR A 1 103 ? 9.423 -0.067 -7.253 1.00 98.69 103 TYR A CA 1
ATOM 754 C C . TYR A 1 103 ? 10.632 -0.990 -7.051 1.00 98.69 103 TYR A C 1
ATOM 756 O O . TYR A 1 103 ? 11.228 -1.454 -8.023 1.00 98.69 103 TYR A O 1
ATOM 764 N N . ILE A 1 104 ? 10.959 -1.309 -5.795 1.00 98.56 104 ILE A N 1
ATOM 765 C CA . ILE A 1 104 ? 12.037 -2.249 -5.458 1.00 98.56 104 ILE A CA 1
ATOM 766 C C . ILE A 1 104 ? 11.716 -3.645 -6.006 1.00 98.56 104 ILE A C 1
ATOM 768 O O . ILE A 1 104 ? 12.582 -4.283 -6.596 1.00 98.56 104 ILE A O 1
ATOM 772 N N . GLY A 1 105 ? 10.470 -4.104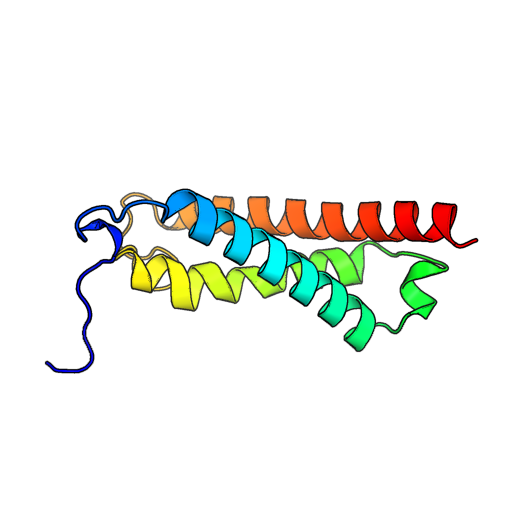 -5.873 1.00 98.06 105 GLY A N 1
ATOM 773 C CA . GLY A 1 105 ? 10.010 -5.377 -6.428 1.00 98.06 105 GLY A CA 1
ATOM 774 C C . GLY A 1 105 ? 10.145 -5.444 -7.951 1.00 98.06 105 GLY A C 1
ATOM 775 O O . GLY A 1 105 ? 10.555 -6.476 -8.476 1.00 98.06 105 GLY A O 1
ATOM 776 N N . GLY A 1 106 ? 9.887 -4.337 -8.654 1.00 97.88 106 GLY A N 1
ATOM 777 C CA . GLY A 1 106 ? 10.143 -4.201 -10.088 1.00 97.88 106 GLY A CA 1
ATOM 778 C C . GLY A 1 106 ? 11.614 -4.423 -10.433 1.00 97.88 106 GLY A C 1
ATOM 779 O O . GLY A 1 106 ? 11.911 -5.226 -11.310 1.00 97.88 106 GLY A O 1
ATOM 780 N N . TRP A 1 107 ? 12.534 -3.792 -9.699 1.00 98.38 107 TRP A N 1
ATOM 781 C CA . TRP A 1 107 ? 13.979 -3.991 -9.882 1.00 98.38 107 TRP A CA 1
ATOM 782 C C . TRP A 1 107 ? 14.451 -5.401 -9.530 1.00 98.38 107 TRP A C 1
ATOM 784 O O . TRP A 1 107 ? 15.259 -5.971 -10.255 1.00 98.38 107 TRP A O 1
ATOM 794 N N . ILE A 1 108 ? 13.936 -5.994 -8.453 1.00 98.19 108 ILE A N 1
ATOM 795 C CA . ILE A 1 108 ? 14.239 -7.390 -8.109 1.00 98.19 108 ILE A CA 1
ATOM 796 C C . ILE A 1 108 ? 13.776 -8.312 -9.241 1.00 98.19 108 ILE A C 1
ATOM 798 O O . ILE A 1 108 ? 14.522 -9.181 -9.677 1.00 98.19 108 ILE A O 1
ATOM 802 N N . THR A 1 109 ? 12.566 -8.091 -9.754 1.00 97.31 109 THR A N 1
ATOM 803 C CA . THR A 1 109 ? 12.016 -8.875 -10.866 1.00 97.31 109 THR A CA 1
ATOM 804 C C . THR A 1 109 ? 12.830 -8.674 -12.142 1.00 97.31 109 THR A C 1
ATOM 806 O O . THR A 1 109 ? 13.086 -9.645 -12.845 1.00 97.31 109 THR A O 1
ATOM 809 N N . HIS A 1 110 ? 13.285 -7.446 -12.411 1.00 96.56 110 HIS A N 1
ATOM 810 C CA . HIS A 1 110 ? 14.187 -7.139 -13.518 1.00 96.56 110 HIS A CA 1
ATOM 811 C C . HIS A 1 110 ? 15.444 -8.007 -13.462 1.00 96.56 110 HIS A C 1
ATOM 813 O O . HIS A 1 110 ? 15.694 -8.747 -14.398 1.00 96.56 110 HIS A O 1
ATOM 819 N N . VAL A 1 111 ? 16.158 -7.986 -12.333 1.00 97.56 111 VAL A N 1
ATOM 820 C CA . VAL A 1 111 ? 17.411 -8.738 -12.127 1.00 97.56 111 VAL A CA 1
ATOM 821 C C . VAL A 1 111 ? 17.215 -10.258 -12.186 1.00 97.56 111 VAL A C 1
ATOM 823 O O . VAL A 1 111 ? 18.143 -10.993 -12.500 1.00 97.56 111 VAL A O 1
ATOM 826 N N . ILE A 1 112 ? 16.029 -10.758 -11.833 1.00 96.81 112 ILE A N 1
ATOM 827 C CA . ILE A 1 112 ? 15.731 -12.197 -11.891 1.00 96.81 112 ILE A CA 1
ATOM 828 C C . ILE A 1 112 ? 15.451 -12.655 -13.328 1.00 96.81 112 ILE A C 1
ATOM 830 O O . ILE A 1 112 ? 15.758 -13.796 -13.672 1.00 96.81 112 ILE A O 1
ATOM 834 N N . ILE A 1 113 ? 14.813 -11.809 -14.140 1.00 94.00 113 ILE A N 1
ATOM 835 C CA . ILE A 1 113 ? 14.332 -12.175 -15.479 1.00 94.00 113 ILE A CA 1
ATOM 836 C C . ILE A 1 113 ? 15.334 -11.795 -16.581 1.00 94.00 113 ILE A C 1
ATOM 838 O O . ILE A 1 113 ? 15.386 -12.488 -17.599 1.00 94.00 113 ILE A O 1
ATOM 842 N N . TYR A 1 114 ? 16.096 -10.716 -16.393 1.00 85.06 114 TYR A N 1
ATOM 843 C CA . TYR A 1 114 ? 17.039 -10.141 -17.356 1.00 85.06 114 TYR A CA 1
ATOM 844 C C . TYR A 1 114 ? 18.464 -10.165 -16.806 1.00 85.06 114 TYR A C 1
ATOM 846 O O . TYR A 1 114 ? 19.372 -10.485 -17.607 1.00 85.06 114 TYR A O 1
#

Secondary structure (DSSP, 8-state):
-TT-PPPGGGSPP-TTHHHHHHHHHHHHHHHHHHHHHHHH-GGGGTS--HH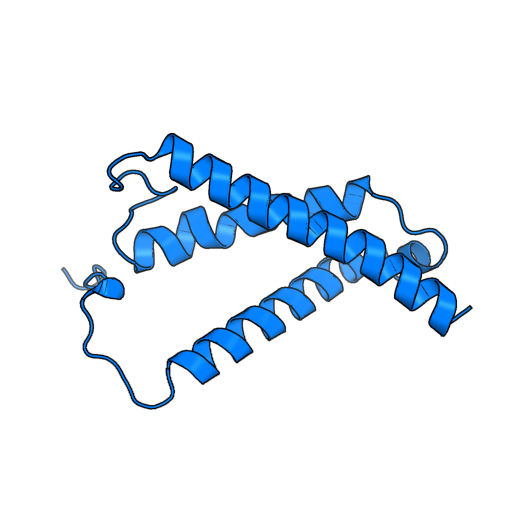HHHHHHHHTTHHIIIIIHHHTTS-GGGTTSSSHHHHHHHHHHHHHHHHHHHHHHHHHHHHHH-

Mean predicted aligned error: 3.73 Å

Nearest PDB structures (foldseek):
  7w78-assembly1_B  TM=3.969E-01  e=9.053E+00  Corynebacterium diphtheriae NCTC 13129

Solvent-accessible surface area (backbone atoms only — not comparable to full-atom values): 6160 Å² total; per-residue (Å²): 124,91,88,63,78,76,36,55,77,74,55,82,89,57,94,62,49,68,59,53,50,51,50,52,52,52,52,52,51,51,50,52,54,50,48,49,35,71,71,66,35,70,68,38,36,81,62,55,53,60,66,67,26,34,50,51,20,49,58,53,43,53,49,48,25,68,46,47,24,39,46,45,53,26,26,62,52,26,64,65,42,100,53,28,69,60,54,46,50,52,46,48,50,56,23,38,51,48,5,51,49,47,30,52,48,26,48,54,51,26,69,75,78,105